Protein AF-A0AA41HEL3-F1 (afdb_monomer)

Radius of gyration: 22.23 Å; Cα contacts (8 Å, |Δi|>4): 148; chains: 1; bounding box: 71×48×58 Å

Sequence (125 aa):
MQCRYALPLLMFAMSSSMAAELPAASRAEIDALLNRLGSSGCQFNRNGSWYSSADAKAHLASKLDYLIDKKKVEGTEQFITLAASTSSMSGKDYLVKCGTAQAVPSSVWLKGELQAIRAKQALAK

Solvent-accessible surface area (backbone atoms only — not comparable to full-atom values): 7227 Å² total; per-residue (Å²): 138,88,84,90,80,88,79,81,80,79,77,78,78,78,79,74,80,74,75,74,69,61,41,70,68,32,50,53,52,42,53,49,50,39,48,52,45,33,70,58,75,22,36,29,32,57,89,88,45,77,38,49,16,53,58,45,27,54,55,40,48,55,42,45,53,54,29,54,79,64,69,70,38,71,40,46,69,48,40,38,58,70,41,47,21,32,40,91,89,74,68,45,66,21,31,36,28,52,83,89,50,77,72,40,50,25,45,59,54,53,52,51,50,49,52,53,53,53,52,53,55,61,74,73,106

Nearest PDB structures (foldseek):
  8adn-assembly1_U  TM=2.652E-01  e=5.321E+00  Vairimorpha necatrix
  7ls5-assembly1_E  TM=2.170E-01  e=4.699E+00  Saccharomyces cerevisiae S288C

pLDDT: mean 90.62, std 15.31, range [47.78, 98.88]

Structure (mmCIF, N/CA/C/O backbone):
data_AF-A0AA41HEL3-F1
#
_entry.id   AF-A0AA41HEL3-F1
#
loop_
_atom_site.group_PDB
_atom_site.id
_atom_site.type_symbol
_atom_site.label_atom_id
_atom_site.label_alt_id
_atom_site.label_comp_id
_atom_site.label_asym_id
_atom_site.label_entity_id
_atom_site.label_seq_id
_atom_site.pdbx_PDB_ins_code
_atom_site.Cartn_x
_atom_site.Cartn_y
_atom_site.Cartn_z
_atom_site.occupancy
_atom_site.B_iso_or_equiv
_atom_site.auth_seq_id
_atom_site.auth_comp_id
_atom_site.auth_asym_id
_atom_site.auth_atom_id
_atom_site.pdbx_PDB_model_num
ATOM 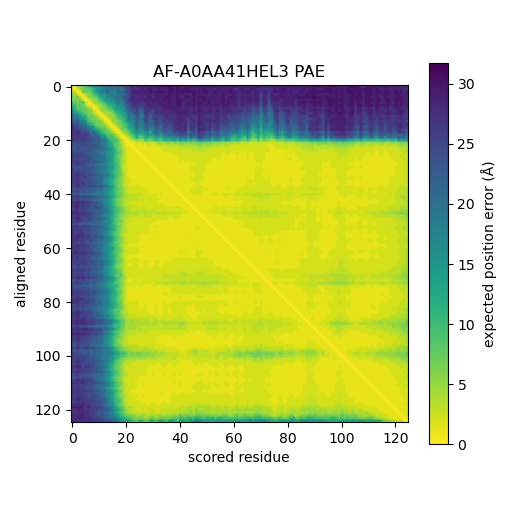1 N N . MET A 1 1 ? 57.858 24.801 -42.148 1.00 47.78 1 MET A N 1
ATOM 2 C CA . MET A 1 1 ? 57.064 25.715 -41.299 1.00 47.78 1 MET A CA 1
ATOM 3 C C . MET A 1 1 ? 55.693 25.088 -41.091 1.00 47.78 1 MET A C 1
ATOM 5 O O . MET A 1 1 ? 54.848 25.160 -41.969 1.00 47.78 1 MET A O 1
ATOM 9 N N . GLN A 1 2 ? 55.523 24.364 -39.986 1.00 54.41 2 GLN A N 1
ATOM 10 C CA . GLN A 1 2 ? 54.218 23.896 -39.511 1.00 54.41 2 GLN A CA 1
ATOM 11 C C . GLN A 1 2 ? 53.589 25.033 -38.708 1.00 54.41 2 GLN A C 1
ATOM 13 O O . GLN A 1 2 ? 54.329 25.719 -38.006 1.00 54.41 2 GLN A O 1
ATOM 18 N N . CYS A 1 3 ? 52.272 25.222 -38.797 1.00 51.62 3 CYS A N 1
ATOM 19 C CA . CYS A 1 3 ? 51.368 25.299 -37.644 1.00 51.62 3 CYS A CA 1
ATOM 20 C C . CYS A 1 3 ? 49.969 25.768 -38.095 1.00 51.62 3 CYS A C 1
ATOM 22 O O . CYS A 1 3 ? 49.852 26.611 -38.985 1.00 51.62 3 CYS A O 1
ATOM 24 N N . ARG A 1 4 ? 48.967 25.333 -37.313 1.00 56.06 4 ARG A N 1
ATOM 25 C CA . ARG A 1 4 ? 47.610 25.888 -37.144 1.00 56.06 4 ARG A CA 1
ATOM 26 C C . ARG A 1 4 ? 46.580 25.319 -38.144 1.00 56.06 4 ARG A C 1
ATOM 28 O O . ARG A 1 4 ? 46.769 25.426 -39.340 1.00 56.06 4 ARG A O 1
ATOM 35 N N . TYR A 1 5 ? 45.467 24.689 -37.774 1.00 54.16 5 TYR A N 1
ATOM 36 C CA . TYR A 1 5 ? 44.693 24.629 -36.535 1.00 54.16 5 TYR A CA 1
ATOM 37 C C . TYR A 1 5 ? 43.914 23.303 -36.510 1.00 54.16 5 TYR A C 1
ATOM 39 O O . TYR A 1 5 ? 43.232 22.993 -37.482 1.00 54.16 5 TYR A O 1
ATOM 47 N N . ALA A 1 6 ? 43.963 22.545 -35.413 1.00 55.84 6 ALA A N 1
ATOM 48 C CA . ALA A 1 6 ? 43.006 21.466 -35.173 1.00 55.84 6 ALA A CA 1
ATOM 49 C C . ALA A 1 6 ? 41.890 22.022 -34.278 1.00 55.84 6 ALA A C 1
ATOM 51 O O . ALA A 1 6 ? 42.113 22.290 -33.100 1.00 55.84 6 ALA A O 1
ATOM 52 N N . LEU A 1 7 ? 40.715 22.265 -34.862 1.00 61.00 7 LEU A N 1
ATOM 53 C CA . LEU A 1 7 ? 39.503 22.640 -34.138 1.00 61.00 7 LEU A CA 1
ATOM 54 C C . LEU A 1 7 ? 38.951 21.367 -33.471 1.00 61.00 7 LEU A C 1
ATOM 56 O O . LEU A 1 7 ? 38.607 20.431 -34.196 1.00 61.00 7 LEU A O 1
ATOM 60 N N . PRO A 1 8 ? 38.881 21.265 -32.132 1.00 54.97 8 PRO A N 1
ATOM 61 C CA . PRO A 1 8 ? 38.301 20.088 -31.510 1.00 54.97 8 PRO A CA 1
ATOM 62 C C . PRO A 1 8 ? 36.787 20.126 -31.734 1.00 54.97 8 PRO A C 1
ATOM 64 O O . PRO A 1 8 ? 36.086 20.997 -31.218 1.00 54.97 8 PRO A O 1
ATOM 67 N N . LEU A 1 9 ? 36.287 19.186 -32.539 1.00 59.06 9 LEU A N 1
ATOM 68 C CA . LEU A 1 9 ? 34.8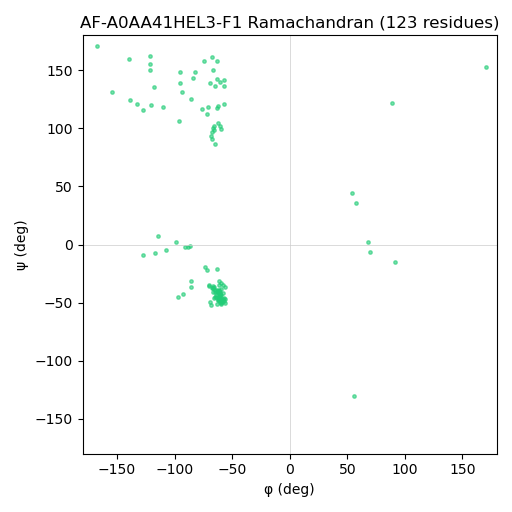64 18.913 -32.686 1.00 59.06 9 LEU A CA 1
ATOM 69 C C . LEU A 1 9 ? 34.357 18.382 -31.341 1.00 59.06 9 LEU A C 1
ATOM 71 O O . LEU A 1 9 ? 34.555 17.215 -31.003 1.00 59.06 9 LEU A O 1
ATOM 75 N N . LEU A 1 10 ? 33.755 19.266 -30.547 1.00 60.25 10 LEU A N 1
ATOM 76 C CA . LEU A 1 10 ? 33.127 18.921 -29.280 1.00 60.25 10 LEU A CA 1
ATOM 77 C C . LEU A 1 10 ? 31.887 18.066 -29.590 1.00 60.25 10 LEU A C 1
ATOM 79 O O . LEU A 1 10 ? 30.813 18.587 -29.889 1.00 60.25 10 LEU A O 1
ATOM 83 N N . MET A 1 11 ? 32.047 16.741 -29.582 1.00 59.75 11 MET A N 1
ATOM 84 C CA . MET A 1 11 ? 30.924 15.808 -29.631 1.00 59.75 11 MET A CA 1
ATOM 85 C C . MET A 1 11 ? 30.131 15.944 -28.332 1.00 59.75 11 MET A C 1
ATOM 87 O O . MET A 1 11 ? 30.508 15.413 -27.289 1.00 59.75 11 MET A O 1
ATOM 91 N N . PHE A 1 12 ? 29.027 16.684 -28.398 1.00 57.94 12 PHE A N 1
ATOM 92 C CA . PHE A 1 12 ? 28.020 16.711 -27.349 1.00 57.94 12 PHE A CA 1
ATOM 93 C C . PHE A 1 12 ? 27.345 15.336 -27.320 1.00 57.94 12 PHE A C 1
ATOM 95 O O . PHE A 1 12 ? 26.474 15.039 -28.139 1.00 57.94 12 PHE A O 1
ATOM 102 N N . ALA A 1 13 ? 27.800 14.461 -26.421 1.00 59.44 13 ALA A N 1
ATOM 103 C CA . ALA A 1 13 ? 27.146 13.190 -26.159 1.00 59.44 13 ALA A CA 1
ATOM 104 C C . ALA A 1 13 ? 25.734 13.483 -25.634 1.00 59.44 13 ALA A C 1
ATOM 106 O O . ALA A 1 13 ? 25.554 13.915 -24.496 1.00 59.44 13 ALA A O 1
ATOM 107 N N . MET A 1 14 ? 24.725 13.285 -26.485 1.00 56.06 14 MET A N 1
ATOM 108 C CA . MET A 1 14 ? 23.331 13.271 -26.062 1.00 56.06 14 MET A CA 1
ATOM 109 C C . MET A 1 14 ? 23.122 12.041 -25.178 1.00 56.06 14 MET A C 1
ATOM 111 O O . MET A 1 14 ? 22.827 10.948 -25.662 1.00 56.06 14 MET A O 1
ATOM 115 N N . SER A 1 15 ? 23.303 12.216 -23.870 1.00 56.03 15 SER A N 1
ATOM 116 C CA . SER A 1 15 ? 22.879 11.246 -22.868 1.00 56.03 15 SER A CA 1
ATOM 117 C C . SER A 1 15 ? 21.370 11.078 -22.993 1.00 56.03 15 SER A C 1
ATOM 119 O O . SER A 1 15 ? 20.588 11.912 -22.539 1.00 56.03 15 SER A O 1
ATOM 121 N N . SER A 1 16 ? 20.959 10.013 -23.670 1.00 53.19 16 SER A N 1
ATOM 122 C CA . SER A 1 16 ? 19.566 9.599 -23.713 1.00 53.19 16 SER A CA 1
ATOM 123 C C . SER A 1 16 ? 19.190 9.177 -22.298 1.00 53.19 16 SER A C 1
ATOM 125 O O . SER A 1 16 ? 19.580 8.099 -21.855 1.00 53.19 16 SER A O 1
ATOM 127 N N . SER A 1 17 ? 18.476 10.033 -21.566 1.00 52.81 17 SER A N 1
ATOM 128 C CA . SER A 1 17 ? 17.836 9.642 -20.312 1.00 52.81 17 SER A CA 1
ATOM 129 C C . SER A 1 17 ? 16.766 8.604 -20.634 1.00 52.81 17 SER A C 1
ATOM 131 O O . SER A 1 17 ? 15.603 8.937 -20.860 1.00 52.81 17 SER A O 1
ATOM 133 N N . MET A 1 18 ? 17.171 7.336 -20.697 1.00 57.34 18 MET A N 1
ATOM 134 C CA . MET A 1 18 ? 16.260 6.207 -20.608 1.00 57.34 18 MET A CA 1
ATOM 135 C C . MET A 1 18 ? 15.592 6.324 -19.242 1.00 57.34 18 MET A C 1
ATOM 137 O O . MET A 1 18 ? 16.207 6.065 -18.211 1.00 57.34 18 MET A O 1
ATOM 141 N N . ALA A 1 19 ? 14.358 6.816 -19.222 1.00 59.06 19 ALA A N 1
ATOM 142 C CA . ALA A 1 19 ? 13.558 6.743 -18.017 1.00 59.06 19 ALA A CA 1
ATOM 143 C C . ALA A 1 19 ? 13.363 5.264 -17.699 1.00 59.06 19 ALA A C 1
ATOM 145 O O . ALA A 1 19 ? 12.820 4.537 -18.529 1.00 59.06 19 ALA A O 1
ATOM 146 N N . ALA A 1 20 ? 13.841 4.827 -16.537 1.00 65.94 20 ALA A N 1
ATOM 147 C CA . ALA A 1 20 ? 13.636 3.462 -16.099 1.00 65.94 20 ALA A CA 1
ATOM 148 C C . ALA A 1 20 ? 12.131 3.235 -15.917 1.00 65.94 20 ALA A C 1
ATOM 150 O O . ALA A 1 20 ? 11.477 3.913 -15.122 1.00 65.94 20 ALA A O 1
ATOM 151 N N . GLU A 1 21 ? 11.573 2.321 -16.703 1.00 83.38 21 GLU A N 1
ATOM 152 C CA . GLU A 1 21 ? 10.219 1.830 -16.487 1.00 83.38 21 GLU A CA 1
ATOM 153 C C . GLU A 1 21 ? 10.173 1.034 -15.177 1.00 83.38 21 GLU A C 1
ATOM 155 O O . GLU A 1 21 ? 11.170 0.431 -14.766 1.00 83.38 21 GLU A O 1
ATOM 160 N N . LEU A 1 22 ? 9.015 1.024 -14.511 1.00 92.44 22 LEU A N 1
ATOM 161 C CA . LEU A 1 22 ? 8.820 0.237 -13.296 1.00 92.44 22 LEU A CA 1
ATOM 162 C C . LEU A 1 22 ? 9.128 -1.245 -13.601 1.00 92.44 22 LEU A C 1
ATOM 164 O O . LEU A 1 22 ? 8.456 -1.824 -14.459 1.00 92.44 22 LEU A O 1
ATOM 168 N N . PRO A 1 23 ? 10.092 -1.886 -12.910 1.00 95.56 23 PRO A N 1
ATOM 169 C CA . PRO A 1 23 ? 10.466 -3.263 -13.207 1.00 95.56 23 PRO A CA 1
ATOM 170 C C . PRO A 1 23 ? 9.268 -4.212 -13.115 1.00 95.56 23 PRO A C 1
ATOM 172 O O . PRO A 1 23 ? 8.455 -4.107 -12.195 1.00 95.56 23 PRO A O 1
ATOM 175 N N . ALA A 1 24 ? 9.186 -5.190 -14.022 1.00 95.56 24 ALA A N 1
ATOM 176 C CA . ALA A 1 24 ? 8.066 -6.136 -14.075 1.00 95.56 24 ALA A CA 1
ATOM 177 C C . ALA A 1 24 ? 7.847 -6.888 -12.746 1.00 95.56 24 ALA A C 1
ATOM 179 O O . ALA A 1 24 ? 6.708 -7.111 -12.338 1.00 95.56 24 ALA A O 1
ATOM 180 N N . ALA A 1 25 ? 8.931 -7.2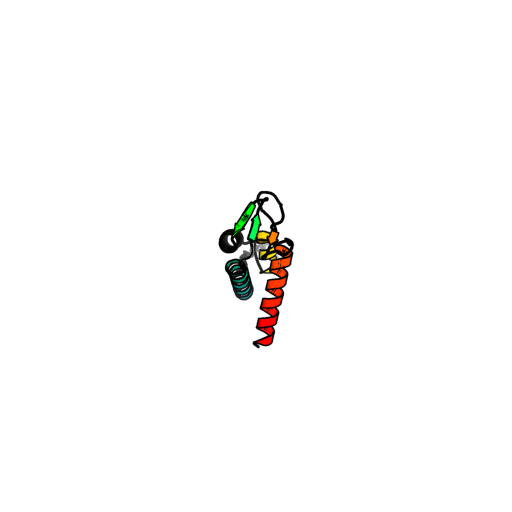23 -12.038 1.00 96.12 25 ALA A N 1
ATOM 181 C CA . ALA A 1 25 ? 8.860 -7.826 -10.708 1.00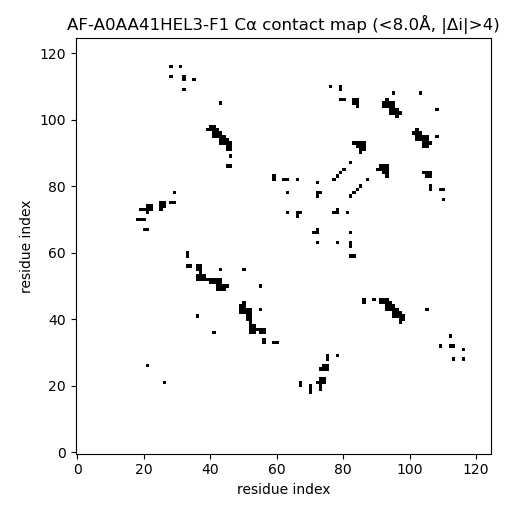 96.12 25 ALA A CA 1
ATOM 182 C C . ALA A 1 25 ? 8.185 -6.889 -9.690 1.00 96.12 25 ALA A C 1
ATOM 184 O O .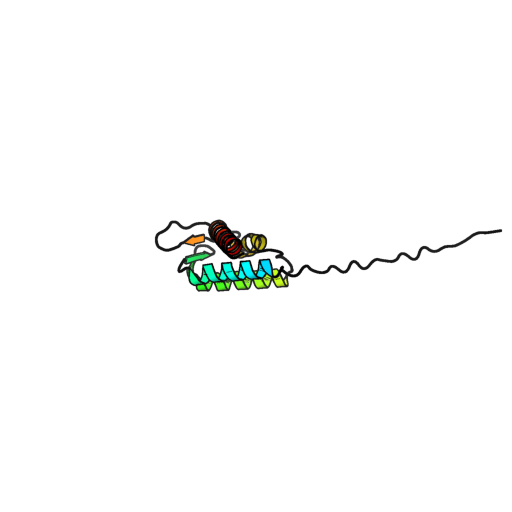 ALA A 1 25 ? 7.252 -7.303 -9.005 1.00 96.12 25 ALA A O 1
ATOM 185 N N . SER A 1 26 ? 8.592 -5.616 -9.651 1.00 97.75 26 SER A N 1
ATOM 186 C CA . SER A 1 26 ? 7.974 -4.594 -8.799 1.00 97.75 26 SER A CA 1
ATOM 187 C C . SER A 1 26 ? 6.498 -4.400 -9.142 1.00 97.75 26 SER A C 1
ATOM 189 O O . SER A 1 26 ? 5.656 -4.326 -8.252 1.00 97.75 26 SER A O 1
ATOM 191 N N . ARG A 1 27 ? 6.152 -4.369 -10.437 1.00 97.94 27 ARG A N 1
ATOM 192 C CA . ARG A 1 27 ? 4.756 -4.269 -10.879 1.00 97.94 27 ARG A CA 1
ATOM 193 C C . ARG A 1 27 ? 3.915 -5.436 -10.359 1.00 97.94 27 ARG A C 1
ATOM 195 O O . ARG A 1 27 ? 2.859 -5.203 -9.779 1.00 97.94 27 ARG A O 1
ATOM 202 N N . ALA A 1 28 ? 4.405 -6.665 -10.500 1.00 98.12 28 ALA A N 1
ATOM 203 C CA . ALA A 1 28 ? 3.711 -7.854 -10.016 1.00 98.12 28 ALA A CA 1
ATOM 204 C C . ALA A 1 28 ? 3.526 -7.852 -8.486 1.00 98.12 28 ALA A C 1
ATOM 206 O O . ALA A 1 28 ? 2.461 -8.225 -7.992 1.00 98.12 28 ALA A O 1
ATOM 207 N N . GLU A 1 29 ? 4.531 -7.407 -7.726 1.00 98.69 29 GLU A N 1
ATOM 208 C CA . GLU A 1 29 ? 4.424 -7.259 -6.269 1.00 98.69 29 GLU A CA 1
ATOM 209 C C . GLU A 1 29 ? 3.387 -6.203 -5.867 1.00 98.69 29 GLU A C 1
ATOM 211 O O . GLU A 1 29 ? 2.578 -6.442 -4.969 1.00 98.69 29 GLU A O 1
ATOM 216 N N . ILE A 1 30 ? 3.371 -5.050 -6.541 1.00 98.81 30 ILE A N 1
ATOM 217 C CA . ILE A 1 30 ? 2.398 -3.984 -6.279 1.00 98.81 30 ILE A CA 1
ATOM 218 C C . ILE A 1 30 ? 0.978 -4.454 -6.608 1.00 98.81 30 ILE A C 1
ATOM 220 O O . ILE A 1 30 ? 0.071 -4.267 -5.795 1.00 98.81 30 ILE A O 1
ATOM 224 N N . ASP A 1 31 ? 0.779 -5.116 -7.748 1.00 98.75 31 ASP A N 1
ATOM 225 C CA . ASP A 1 31 ? -0.523 -5.670 -8.129 1.00 98.75 31 ASP A CA 1
ATOM 226 C C . ASP A 1 31 ? -0.994 -6.719 -7.107 1.00 98.75 31 ASP A C 1
ATOM 228 O O . ASP A 1 31 ? -2.164 -6.734 -6.709 1.00 98.75 31 ASP A O 1
ATOM 232 N N . ALA A 1 32 ? -0.082 -7.558 -6.604 1.00 98.75 32 ALA A N 1
ATOM 233 C CA . ALA A 1 32 ? -0.376 -8.495 -5.527 1.00 98.75 32 ALA A CA 1
ATOM 234 C C . ALA A 1 32 ? -0.790 -7.770 -4.235 1.00 98.75 32 ALA A C 1
ATOM 236 O O . ALA A 1 32 ? -1.827 -8.111 -3.669 1.00 98.75 32 ALA A O 1
ATOM 237 N N . LEU A 1 33 ? -0.058 -6.740 -3.797 1.00 98.88 33 LEU A N 1
ATOM 238 C CA . LEU A 1 33 ? -0.408 -5.935 -2.618 1.00 98.88 33 LEU A CA 1
ATOM 239 C C . LEU A 1 33 ? -1.783 -5.271 -2.748 1.00 98.88 33 LEU A C 1
ATOM 241 O O . LEU A 1 33 ? -2.599 -5.345 -1.828 1.00 98.88 33 LEU A O 1
ATOM 245 N N . LEU A 1 34 ? -2.059 -4.651 -3.896 1.00 98.88 34 LEU A N 1
ATOM 246 C CA . LEU A 1 34 ? -3.344 -4.018 -4.185 1.00 98.88 34 LEU A CA 1
ATOM 247 C C . LEU A 1 34 ? -4.484 -5.039 -4.138 1.00 98.88 34 LEU A C 1
ATOM 249 O O . LEU A 1 34 ? -5.545 -4.754 -3.581 1.00 98.88 34 LEU A O 1
ATOM 253 N N . ASN A 1 35 ? -4.266 -6.242 -4.672 1.00 98.75 35 ASN A N 1
ATOM 254 C CA . ASN A 1 35 ? -5.233 -7.331 -4.588 1.00 98.75 35 ASN A CA 1
ATOM 255 C C . ASN A 1 35 ? -5.448 -7.805 -3.148 1.00 98.75 35 ASN A C 1
ATOM 257 O O . ASN A 1 35 ? -6.600 -7.927 -2.739 1.00 98.75 35 ASN A O 1
ATOM 261 N N . ARG A 1 36 ? -4.377 -7.999 -2.364 1.00 98.56 36 ARG A N 1
ATOM 262 C CA . ARG A 1 36 ? -4.477 -8.371 -0.942 1.00 98.56 36 ARG A CA 1
ATOM 263 C C . ARG A 1 36 ? -5.269 -7.343 -0.152 1.00 98.56 36 ARG A C 1
ATOM 265 O O . ARG A 1 36 ? -6.181 -7.725 0.573 1.00 98.56 36 ARG A O 1
ATOM 272 N N . LEU A 1 37 ? -4.979 -6.054 -0.335 1.00 98.75 37 LEU A N 1
ATOM 273 C CA . LEU A 1 37 ? -5.740 -4.977 0.293 1.00 98.75 37 LEU A CA 1
ATOM 274 C C . LEU A 1 37 ? -7.207 -5.027 -0.136 1.00 98.75 37 LEU A C 1
ATOM 276 O O . LEU A 1 37 ? -8.081 -5.062 0.725 1.00 98.75 37 LEU A O 1
ATOM 280 N N . GLY A 1 38 ? -7.473 -5.087 -1.442 1.00 98.69 38 GLY A N 1
ATOM 281 C CA . GLY A 1 38 ? -8.824 -5.071 -2.003 1.00 98.69 38 GLY A CA 1
ATOM 282 C C . GLY A 1 38 ? -9.707 -6.237 -1.562 1.00 98.69 38 GLY A C 1
ATOM 283 O O . GLY A 1 38 ? -10.912 -6.057 -1.428 1.00 98.69 38 GLY A O 1
ATOM 284 N N . SER A 1 39 ? -9.122 -7.408 -1.296 1.00 98.44 39 SER A N 1
ATOM 285 C CA . SER A 1 39 ? -9.848 -8.598 -0.836 1.00 98.44 39 SER A CA 1
ATOM 286 C C . SER A 1 39 ? -9.781 -8.821 0.677 1.00 98.44 39 SER A C 1
ATOM 288 O O . SER A 1 39 ? -10.257 -9.844 1.159 1.00 98.44 39 SER A O 1
ATOM 290 N N . SER A 1 40 ? -9.141 -7.927 1.433 1.00 98.25 40 SER A N 1
ATOM 291 C CA . SER A 1 40 ? -8.843 -8.162 2.854 1.00 98.25 40 SER A CA 1
ATOM 292 C C . SER A 1 40 ? -10.065 -8.094 3.774 1.00 98.25 40 SER A C 1
ATOM 294 O O . SER A 1 40 ? -10.009 -8.589 4.897 1.00 98.25 40 SER A O 1
ATOM 296 N N . GLY A 1 41 ? -11.140 -7.419 3.353 1.00 97.81 41 GLY A N 1
ATOM 297 C CA . GLY A 1 41 ? -12.248 -7.057 4.241 1.00 97.81 41 GLY A CA 1
ATOM 298 C C . GLY A 1 41 ? -11.873 -6.011 5.303 1.00 97.81 41 GLY A C 1
ATOM 299 O O . GLY A 1 41 ? -12.711 -5.641 6.122 1.00 97.81 41 GLY A O 1
ATOM 300 N N . CYS A 1 42 ? -10.637 -5.500 5.297 1.00 98.50 42 CYS A N 1
ATOM 301 C CA . CYS A 1 42 ? -10.209 -4.436 6.196 1.00 98.50 42 CYS A CA 1
ATOM 302 C C . CYS A 1 42 ? -10.799 -3.088 5.763 1.00 98.50 42 CYS A C 1
ATOM 304 O O . CYS A 1 42 ? -11.152 -2.879 4.597 1.00 98.50 42 CYS A O 1
ATOM 306 N N . GLN A 1 43 ? -10.870 -2.161 6.713 1.00 98.75 43 GLN A N 1
ATOM 307 C CA . GLN A 1 43 ? -11.174 -0.757 6.478 1.00 98.75 43 GLN A CA 1
ATOM 308 C C . GLN A 1 43 ? -9.882 0.047 6.355 1.00 98.75 43 GLN A C 1
ATOM 310 O O . GLN A 1 43 ? -8.881 -0.248 7.015 1.00 98.75 43 GLN A O 1
ATOM 315 N N . PHE A 1 44 ? -9.928 1.098 5.545 1.00 98.81 44 PHE A N 1
ATOM 316 C CA . PHE A 1 44 ? -8.794 1.973 5.282 1.00 98.81 44 PHE A CA 1
ATOM 317 C C . PHE A 1 44 ? -9.124 3.405 5.686 1.00 98.81 44 PHE A C 1
ATOM 319 O O . PHE A 1 44 ? -10.067 3.997 5.162 1.00 98.81 44 PHE A O 1
ATOM 326 N N . ASN A 1 45 ? -8.367 3.979 6.616 1.00 98.69 45 ASN A N 1
ATOM 327 C CA . ASN A 1 45 ? -8.527 5.375 6.983 1.00 98.69 45 ASN A CA 1
ATOM 328 C C . ASN A 1 45 ? -7.713 6.263 6.049 1.00 98.69 45 ASN A C 1
ATOM 330 O O . ASN A 1 45 ? -6.494 6.123 5.945 1.00 98.69 45 ASN A O 1
ATOM 334 N N . ARG A 1 46 ? -8.385 7.232 5.436 1.00 98.00 46 ARG A N 1
ATOM 335 C CA . ARG A 1 46 ? -7.763 8.316 4.683 1.00 98.00 46 ARG A CA 1
ATOM 336 C C . ARG A 1 46 ? -8.308 9.634 5.211 1.00 98.00 46 ARG A C 1
ATOM 338 O O . ARG A 1 46 ? -9.492 9.926 5.053 1.00 98.00 46 ARG A O 1
ATOM 345 N N . ASN A 1 47 ? -7.428 10.449 5.792 1.00 96.88 47 ASN A N 1
ATOM 346 C CA . ASN A 1 47 ? -7.759 11.779 6.317 1.00 96.88 47 ASN A CA 1
ATOM 347 C C . ASN A 1 47 ? -8.875 11.777 7.378 1.00 96.88 47 ASN A C 1
ATOM 349 O O . ASN A 1 47 ? -9.670 12.708 7.439 1.00 96.88 47 ASN A O 1
ATOM 353 N N . GLY A 1 48 ? -8.935 10.743 8.219 1.00 96.50 48 GLY A N 1
ATOM 354 C CA . GLY A 1 48 ? -9.921 10.621 9.295 1.00 96.50 48 GLY A CA 1
ATOM 355 C C . GLY A 1 48 ? -11.199 9.882 8.896 1.00 96.50 48 GLY A C 1
ATOM 356 O O . GLY A 1 48 ? -11.911 9.418 9.778 1.00 96.50 48 GLY A O 1
ATOM 357 N N . SER A 1 49 ? -11.461 9.684 7.602 1.00 98.25 49 SER A N 1
ATOM 358 C CA . SER A 1 49 ? -12.610 8.903 7.122 1.00 98.25 49 SER A CA 1
ATOM 359 C C . SER A 1 49 ? -12.217 7.456 6.829 1.00 98.25 49 SER A C 1
ATOM 361 O O . SER A 1 49 ? -11.151 7.216 6.260 1.00 98.25 49 SER A O 1
ATOM 363 N N . TRP A 1 50 ? -13.078 6.506 7.197 1.00 98.44 50 TRP A N 1
ATOM 364 C CA . TRP A 1 50 ? -12.894 5.077 6.931 1.00 98.44 50 TRP A CA 1
ATOM 365 C C . TRP A 1 50 ? -13.592 4.664 5.635 1.00 98.44 50 TRP A C 1
ATOM 367 O O . TRP A 1 50 ? -14.766 4.963 5.440 1.00 98.44 50 TRP A O 1
ATOM 377 N N . TYR A 1 51 ? -12.865 3.952 4.781 1.00 98.69 51 TYR A N 1
ATOM 378 C CA . TYR A 1 51 ? -13.308 3.464 3.478 1.00 98.69 51 TYR A CA 1
ATOM 379 C C . TYR A 1 51 ? -13.210 1.941 3.411 1.00 98.69 51 TYR A C 1
ATOM 381 O O . TYR A 1 51 ? -12.498 1.320 4.211 1.00 98.69 51 TYR A O 1
ATOM 389 N N . SER A 1 52 ? -13.909 1.338 2.448 1.00 98.75 52 SER A N 1
ATOM 390 C CA . SER A 1 52 ? -13.797 -0.097 2.195 1.00 98.75 52 SER A CA 1
ATOM 391 C C . SER A 1 52 ? -12.409 -0.463 1.652 1.00 98.75 52 SER A C 1
ATOM 393 O O . SER A 1 52 ? -11.674 0.378 1.127 1.00 98.75 52 SER A O 1
ATOM 395 N N . SER A 1 53 ? -12.049 -1.741 1.742 1.00 98.38 53 SER A N 1
ATOM 396 C CA . SER A 1 53 ? -10.816 -2.273 1.147 1.00 98.38 53 SER A CA 1
ATOM 397 C C . SER A 1 53 ? -10.800 -2.116 -0.376 1.00 98.38 53 SER A C 1
ATOM 399 O O . SER A 1 53 ? -9.750 -1.835 -0.955 1.00 98.38 53 SER A O 1
ATOM 401 N N . ALA A 1 54 ? -11.961 -2.246 -1.026 1.00 98.69 54 ALA A N 1
ATOM 402 C CA . ALA A 1 54 ? -12.108 -2.045 -2.464 1.00 98.69 54 ALA A CA 1
ATOM 403 C C . ALA A 1 54 ? -11.843 -0.583 -2.865 1.00 98.69 54 ALA A C 1
ATOM 405 O O . ALA A 1 54 ? -11.056 -0.334 -3.780 1.00 98.69 54 ALA A O 1
ATOM 406 N N . ASP A 1 55 ? -12.409 0.379 -2.128 1.00 98.75 55 ASP A N 1
ATOM 407 C CA . ASP A 1 55 ? -12.154 1.810 -2.352 1.00 98.75 55 ASP A CA 1
ATOM 408 C C . ASP A 1 55 ? -10.684 2.158 -2.108 1.00 98.75 55 ASP A C 1
ATOM 410 O O . ASP A 1 55 ? -10.081 2.933 -2.851 1.00 98.75 55 ASP A O 1
ATOM 414 N N . ALA A 1 56 ? -10.080 1.557 -1.080 1.00 98.69 56 ALA A N 1
ATOM 415 C CA . ALA A 1 56 ? -8.668 1.731 -0.776 1.00 98.69 56 ALA A CA 1
ATOM 416 C C . ALA A 1 56 ? -7.780 1.233 -1.922 1.00 98.69 56 ALA A C 1
ATOM 418 O O . ALA A 1 56 ? -6.877 1.950 -2.350 1.00 98.69 56 ALA A O 1
ATOM 419 N N . LYS A 1 57 ? -8.067 0.041 -2.465 1.00 98.81 57 LYS A N 1
ATOM 420 C CA . LYS A 1 57 ? -7.379 -0.491 -3.648 1.00 98.81 57 LYS A CA 1
ATOM 421 C C . LYS A 1 57 ? -7.487 0.478 -4.826 1.00 98.81 57 LYS A C 1
ATOM 423 O O . LYS A 1 57 ? -6.462 0.802 -5.418 1.00 98.81 57 LYS A O 1
ATOM 428 N N . ALA A 1 58 ? -8.692 0.950 -5.149 1.00 98.81 58 ALA A N 1
ATOM 429 C CA . ALA A 1 58 ? -8.905 1.873 -6.265 1.00 98.81 58 ALA A CA 1
ATOM 430 C C . ALA A 1 58 ? -8.137 3.193 -6.076 1.00 98.81 58 ALA A C 1
ATOM 432 O O . ALA A 1 58 ? -7.463 3.665 -6.992 1.00 98.81 58 ALA A O 1
ATOM 433 N N . HIS A 1 59 ? -8.168 3.753 -4.862 1.00 98.50 59 HIS A N 1
ATOM 434 C CA . HIS A 1 59 ? -7.421 4.963 -4.511 1.00 98.50 59 HIS A CA 1
ATOM 435 C C . HIS A 1 59 ? -5.909 4.780 -4.680 1.00 98.50 59 HIS A C 1
ATOM 437 O O . HIS A 1 59 ? -5.244 5.617 -5.291 1.00 98.50 59 HIS A O 1
ATOM 443 N N . LEU A 1 60 ? -5.349 3.686 -4.161 1.00 98.75 60 LEU A N 1
ATOM 444 C CA . LEU A 1 60 ? -3.914 3.423 -4.264 1.00 98.75 60 LEU A CA 1
ATOM 445 C C . LEU A 1 60 ? -3.473 3.087 -5.693 1.00 98.75 60 LEU A C 1
ATOM 447 O O . LEU A 1 60 ? -2.384 3.505 -6.083 1.00 98.75 60 LEU A O 1
ATOM 451 N N . ALA A 1 61 ? -4.312 2.403 -6.475 1.00 98.75 61 ALA A N 1
ATOM 452 C CA . ALA A 1 61 ? -4.064 2.151 -7.893 1.00 98.75 61 ALA A CA 1
ATOM 453 C C . ALA A 1 61 ? -3.974 3.468 -8.682 1.00 98.75 61 ALA A C 1
ATOM 455 O O . ALA A 1 61 ? -2.982 3.704 -9.361 1.00 98.75 61 ALA A O 1
ATOM 456 N N . SER A 1 62 ? -4.917 4.394 -8.477 1.00 98.62 62 SER A N 1
ATOM 457 C CA . SER A 1 62 ? -4.860 5.717 -9.117 1.00 98.62 62 SER A CA 1
ATOM 458 C C . SER A 1 62 ? -3.591 6.501 -8.748 1.00 98.62 62 SER A C 1
ATOM 460 O O . SER A 1 62 ? -2.995 7.167 -9.596 1.00 98.62 62 SER A O 1
ATOM 462 N N . LYS A 1 63 ? -3.131 6.409 -7.491 1.00 98.06 63 LYS A N 1
ATOM 463 C CA . LYS A 1 63 ? -1.861 7.033 -7.082 1.00 98.06 63 LYS A CA 1
ATOM 464 C C . LYS A 1 63 ? -0.648 6.372 -7.737 1.00 98.06 63 LYS A C 1
ATOM 466 O O . LYS A 1 63 ? 0.299 7.085 -8.060 1.00 98.06 63 LYS A O 1
ATOM 471 N N . LEU A 1 64 ? -0.653 5.049 -7.906 1.00 98.50 64 LEU A N 1
ATOM 472 C CA . LEU A 1 64 ? 0.400 4.337 -8.631 1.00 98.50 64 LEU A CA 1
ATOM 473 C C . LEU A 1 64 ? 0.481 4.824 -10.079 1.00 98.50 64 LEU A C 1
ATOM 475 O O . LEU A 1 64 ? 1.570 5.196 -10.506 1.00 98.50 64 LEU A O 1
ATOM 479 N N . ASP A 1 65 ? -0.650 4.881 -10.784 1.00 98.12 65 ASP A N 1
ATOM 480 C CA . ASP A 1 65 ? -0.711 5.334 -12.180 1.00 98.12 65 ASP A CA 1
ATOM 481 C C . ASP A 1 65 ? -0.121 6.742 -12.319 1.00 98.12 65 ASP A C 1
ATOM 483 O O . ASP A 1 65 ? 0.783 6.974 -13.119 1.00 98.12 65 ASP A O 1
ATOM 487 N N . TYR A 1 66 ? -0.515 7.662 -11.432 1.00 97.38 66 TYR A N 1
ATOM 488 C CA . TYR A 1 66 ? 0.064 9.005 -11.391 1.00 97.38 66 TYR A CA 1
ATOM 489 C C . TYR A 1 66 ? 1.588 9.000 -11.177 1.00 97.38 66 TYR A C 1
ATOM 491 O O . TYR A 1 66 ? 2.307 9.786 -11.795 1.00 97.38 66 TYR A O 1
ATOM 499 N N . LEU A 1 67 ? 2.113 8.153 -10.286 1.00 96.81 67 LEU A N 1
ATOM 500 C CA . LEU A 1 67 ? 3.557 8.081 -10.041 1.00 96.81 67 LEU A CA 1
ATOM 501 C C . LEU A 1 67 ? 4.316 7.474 -11.225 1.00 96.81 67 LEU A C 1
ATOM 503 O O . LEU A 1 67 ? 5.425 7.931 -11.505 1.00 96.81 67 LEU A O 1
ATOM 507 N N . ILE A 1 68 ? 3.732 6.493 -11.916 1.00 96.25 68 ILE A N 1
ATOM 508 C CA . ILE A 1 68 ? 4.291 5.908 -13.140 1.00 96.25 68 ILE A CA 1
ATOM 509 C C . ILE A 1 68 ? 4.356 6.975 -14.235 1.00 96.25 68 ILE A C 1
ATOM 511 O O . ILE A 1 68 ? 5.437 7.232 -14.765 1.00 96.25 68 ILE A O 1
ATOM 515 N N . ASP A 1 69 ? 3.254 7.683 -14.490 1.00 95.62 69 ASP A N 1
ATOM 516 C CA . ASP A 1 69 ? 3.184 8.753 -15.495 1.00 95.62 69 ASP A CA 1
ATOM 517 C C . ASP A 1 69 ? 4.203 9.867 -15.229 1.00 95.62 69 ASP A C 1
ATOM 519 O O . ASP A 1 69 ? 4.765 10.472 -16.146 1.00 95.62 69 ASP A O 1
ATOM 523 N N . LYS A 1 70 ? 4.466 10.153 -13.948 1.00 95.38 70 LYS A N 1
ATOM 524 C CA . LYS A 1 70 ? 5.460 11.145 -13.525 1.00 95.38 70 LYS A CA 1
ATOM 525 C C . LYS A 1 70 ? 6.878 10.598 -13.409 1.00 95.38 70 LYS A C 1
ATOM 527 O O . LYS A 1 70 ? 7.761 11.393 -13.088 1.00 95.38 70 LYS A O 1
ATOM 532 N N . LYS A 1 71 ? 7.112 9.306 -13.664 1.00 94.56 71 LYS A N 1
ATOM 533 C CA . LYS A 1 71 ? 8.419 8.642 -13.509 1.00 94.56 71 LYS A CA 1
ATOM 534 C C . LYS A 1 71 ? 8.993 8.837 -12.098 1.00 94.56 71 LYS A C 1
ATOM 536 O O . LYS A 1 71 ? 10.148 9.205 -11.923 1.00 94.56 71 LYS A O 1
ATOM 541 N N . LYS A 1 72 ? 8.137 8.669 -11.084 1.00 95.00 72 LYS A N 1
ATOM 542 C CA . LYS A 1 72 ? 8.434 8.903 -9.65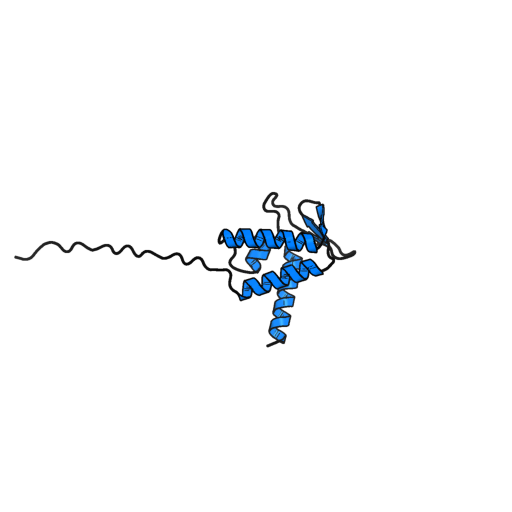6 1.00 95.00 72 LYS A CA 1
ATOM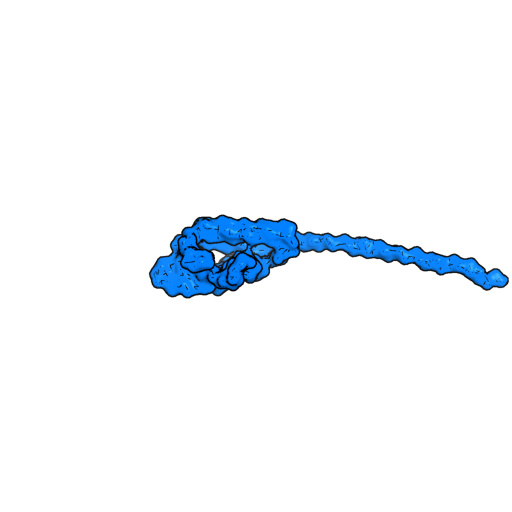 543 C C . LYS A 1 72 ? 8.405 7.636 -8.804 1.00 95.00 72 LYS A C 1
ATOM 545 O O . LYS A 1 72 ? 8.434 7.737 -7.581 1.00 95.00 72 LYS A O 1
ATOM 550 N N . VAL A 1 73 ? 8.279 6.463 -9.416 1.00 95.88 73 VAL A N 1
ATOM 551 C CA . VAL A 1 73 ? 8.254 5.184 -8.706 1.00 95.88 73 VAL A CA 1
ATOM 552 C C . VAL A 1 73 ? 9.079 4.158 -9.462 1.00 95.88 73 VAL A C 1
ATOM 554 O O . VAL A 1 73 ? 8.834 3.892 -10.633 1.00 95.88 73 VAL A O 1
ATOM 557 N N . GLU A 1 74 ? 10.050 3.577 -8.770 1.00 95.38 74 GLU A N 1
ATOM 558 C CA . GLU A 1 74 ? 11.000 2.625 -9.360 1.00 95.38 74 GLU A CA 1
ATOM 559 C C . GLU A 1 74 ? 10.889 1.229 -8.729 1.00 95.38 74 GLU A C 1
ATOM 561 O O . GLU A 1 74 ? 11.496 0.268 -9.199 1.00 95.38 74 GLU A O 1
ATOM 566 N N . GLY A 1 75 ? 10.091 1.080 -7.668 1.00 97.44 75 GLY A N 1
ATOM 567 C CA . GLY A 1 75 ? 9.962 -0.187 -6.959 1.00 97.44 75 GLY A CA 1
ATOM 568 C C . GLY A 1 75 ? 8.799 -0.247 -5.978 1.00 97.44 75 GLY A C 1
ATOM 569 O O . GLY A 1 75 ? 8.154 0.759 -5.670 1.00 97.44 75 GLY A O 1
ATOM 570 N N . THR A 1 76 ? 8.552 -1.448 -5.463 1.00 98.62 76 THR A N 1
ATOM 571 C CA . THR A 1 76 ? 7.444 -1.757 -4.551 1.00 98.62 76 THR A CA 1
ATOM 572 C C . THR A 1 76 ? 7.525 -0.967 -3.244 1.00 98.62 76 THR A C 1
ATOM 574 O O . THR A 1 76 ? 6.532 -0.409 -2.781 1.00 98.62 76 THR A O 1
ATOM 577 N N . GLU A 1 77 ? 8.714 -0.844 -2.657 1.00 98.56 77 GLU A N 1
ATOM 578 C CA . GLU A 1 77 ? 8.946 -0.084 -1.428 1.00 98.56 77 GLU A CA 1
ATOM 579 C C . GLU A 1 77 ? 8.720 1.419 -1.635 1.00 98.56 77 GLU A C 1
ATOM 581 O O . GLU A 1 77 ? 8.159 2.093 -0.761 1.00 98.56 77 GLU A O 1
ATOM 586 N N . GLN A 1 78 ? 9.105 1.945 -2.805 1.00 98.00 78 GLN A N 1
ATOM 587 C CA . GLN A 1 78 ? 8.811 3.329 -3.176 1.00 98.00 78 GLN A CA 1
ATOM 588 C C . GLN A 1 78 ? 7.306 3.531 -3.369 1.00 98.00 78 GLN A C 1
ATOM 590 O O . GLN A 1 78 ? 6.775 4.524 -2.879 1.00 98.00 78 GLN A O 1
ATOM 595 N N . PHE A 1 79 ? 6.592 2.584 -3.990 1.00 98.62 79 PHE A N 1
ATOM 596 C CA . PHE A 1 79 ? 5.128 2.627 -4.062 1.00 98.62 79 PHE A CA 1
ATOM 597 C C . PHE A 1 79 ? 4.501 2.688 -2.661 1.00 98.62 79 PHE A C 1
ATOM 599 O O . PHE A 1 79 ? 3.680 3.571 -2.397 1.00 98.62 79 PHE A O 1
ATOM 606 N N . ILE A 1 80 ? 4.924 1.819 -1.734 1.00 98.75 80 ILE A N 1
ATOM 607 C CA . ILE A 1 80 ? 4.408 1.838 -0.359 1.00 98.75 80 ILE A CA 1
ATOM 608 C C . ILE A 1 80 ? 4.643 3.211 0.274 1.00 98.75 80 ILE A C 1
ATOM 610 O O . ILE A 1 80 ? 3.729 3.784 0.863 1.00 98.75 80 ILE A O 1
ATOM 614 N N . THR A 1 81 ? 5.842 3.763 0.115 1.00 98.12 81 THR A N 1
ATOM 615 C CA . THR A 1 81 ? 6.232 5.043 0.720 1.00 98.12 81 THR A CA 1
ATOM 616 C C . THR A 1 81 ? 5.473 6.228 0.114 1.00 98.12 81 THR A C 1
ATOM 618 O O . THR A 1 81 ? 4.867 7.009 0.842 1.00 98.12 81 THR A O 1
ATOM 621 N N . LEU A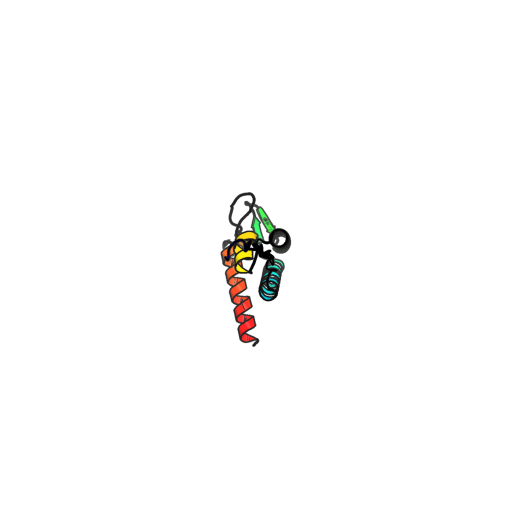 1 82 ? 5.467 6.355 -1.214 1.00 97.56 82 LEU A N 1
ATOM 622 C CA . LEU A 1 82 ? 4.984 7.542 -1.925 1.00 97.56 82 LEU A CA 1
ATOM 623 C C . LEU A 1 82 ? 3.472 7.517 -2.183 1.00 97.56 82 LEU A C 1
ATOM 625 O O . LEU A 1 82 ? 2.807 8.556 -2.134 1.00 97.56 82 LEU A O 1
ATOM 629 N N . ALA A 1 83 ? 2.907 6.342 -2.464 1.00 98.00 83 ALA A N 1
ATOM 630 C CA . ALA A 1 83 ? 1.487 6.203 -2.765 1.00 98.00 83 ALA A CA 1
ATOM 631 C C . ALA A 1 83 ? 0.681 5.783 -1.538 1.00 98.00 83 ALA A C 1
ATOM 633 O O . ALA A 1 83 ? -0.385 6.352 -1.290 1.00 98.00 83 ALA A O 1
ATOM 634 N N . ALA A 1 84 ? 1.177 4.806 -0.781 1.00 98.38 84 ALA A N 1
ATOM 635 C CA . ALA A 1 84 ? 0.328 4.027 0.111 1.00 98.38 84 ALA A CA 1
ATOM 636 C C . ALA A 1 84 ? 0.490 4.302 1.607 1.00 98.38 84 ALA A C 1
ATOM 638 O O . ALA A 1 84 ? -0.284 3.754 2.388 1.00 98.38 84 ALA A O 1
ATOM 639 N N . SER A 1 85 ? 1.442 5.144 2.014 1.00 98.69 85 SER A N 1
ATOM 640 C CA . SER A 1 85 ? 1.689 5.455 3.430 1.00 98.69 85 SER A CA 1
ATOM 641 C C . SER A 1 85 ? 0.926 6.689 3.900 1.00 98.69 85 SER A C 1
ATOM 643 O O . SER A 1 85 ? 0.344 6.668 4.979 1.00 98.69 85 SER A O 1
ATOM 645 N N . THR A 1 86 ? 0.898 7.751 3.090 1.00 98.12 86 THR A N 1
ATOM 646 C CA . THR A 1 86 ? 0.330 9.041 3.495 1.00 98.12 86 THR A CA 1
ATOM 647 C C . THR A 1 86 ? -0.475 9.716 2.387 1.00 98.12 86 THR A C 1
ATOM 649 O O . THR A 1 86 ? -0.348 9.447 1.184 1.00 98.12 86 THR A O 1
ATOM 652 N N . SER A 1 87 ? -1.335 10.640 2.803 1.00 96.81 87 SER A N 1
ATOM 653 C CA . SER A 1 87 ? -2.045 11.546 1.910 1.00 96.81 87 SER A CA 1
ATOM 654 C C . SER A 1 87 ? -1.105 12.579 1.306 1.00 96.81 87 SER A C 1
ATOM 656 O O . SER A 1 87 ? -0.596 13.439 2.016 1.00 96.81 87 SER A O 1
ATOM 658 N N . SER A 1 88 ? -0.969 12.592 -0.020 1.00 91.38 88 SER A N 1
ATOM 659 C CA . SER A 1 88 ? -0.183 13.621 -0.717 1.00 91.38 88 SER A CA 1
ATOM 660 C C . SER A 1 88 ? -0.754 15.034 -0.530 1.00 91.38 88 SER A C 1
ATOM 662 O O . SER A 1 88 ? -0.030 16.005 -0.695 1.00 91.38 88 SER A O 1
ATOM 664 N N . MET A 1 89 ? -2.040 15.153 -0.172 1.00 89.81 89 MET A N 1
ATOM 665 C CA . MET A 1 89 ? -2.703 16.442 0.055 1.00 89.81 89 MET A CA 1
ATOM 666 C C . MET A 1 89 ? -2.516 16.986 1.476 1.00 89.81 89 MET A C 1
ATOM 668 O O . MET A 1 89 ? -2.541 18.193 1.666 1.00 89.81 89 MET A O 1
ATOM 672 N N . SER A 1 90 ? -2.399 16.116 2.484 1.00 96.38 90 SER A N 1
ATOM 673 C CA . SER A 1 90 ? -2.451 16.519 3.903 1.00 96.38 90 SER A CA 1
ATOM 674 C C . SER A 1 90 ? -1.264 16.036 4.736 1.00 96.38 90 SER A C 1
ATOM 676 O O . SER A 1 90 ? -1.168 16.393 5.905 1.00 96.38 90 SER A O 1
ATOM 678 N N . GLY A 1 91 ? -0.412 15.169 4.188 1.00 96.81 91 GLY A N 1
ATOM 679 C CA . GLY A 1 91 ? 0.694 14.520 4.894 1.00 96.81 91 GLY A CA 1
ATOM 680 C C . GLY A 1 91 ? 0.280 13.479 5.938 1.00 96.81 91 GLY A C 1
ATOM 681 O O . GLY A 1 91 ? 1.147 12.796 6.466 1.00 96.81 91 GLY A O 1
ATOM 682 N N . LYS A 1 92 ? -1.018 13.322 6.236 1.00 98.06 92 LYS A N 1
ATOM 683 C CA . LYS A 1 92 ? -1.493 12.388 7.267 1.00 98.06 92 LYS A CA 1
ATOM 684 C C . LYS A 1 92 ? -1.291 10.935 6.850 1.00 98.06 92 LYS A C 1
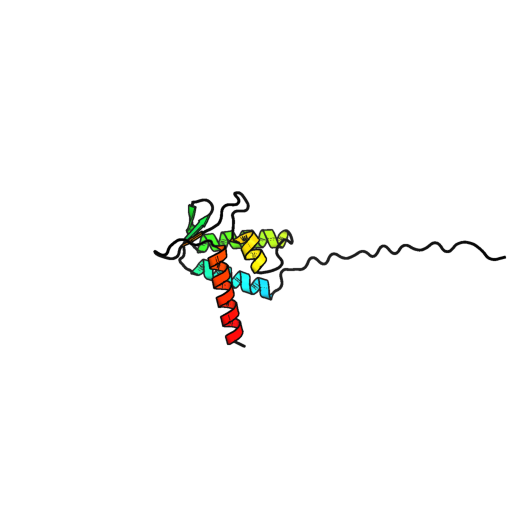ATOM 686 O O . LYS A 1 92 ? -1.598 10.574 5.708 1.00 98.06 92 LYS A O 1
ATOM 691 N N . ASP A 1 93 ? -0.870 10.123 7.812 1.00 98.50 93 ASP A N 1
ATOM 692 C CA . ASP A 1 93 ? -0.759 8.677 7.664 1.00 98.50 93 ASP A CA 1
ATOM 693 C C . ASP A 1 93 ? -2.112 8.048 7.345 1.00 98.50 93 ASP A C 1
ATOM 695 O O . ASP A 1 93 ? -3.158 8.416 7.892 1.00 98.50 93 ASP A O 1
ATOM 699 N N . TYR A 1 94 ? -2.080 7.075 6.447 1.00 98.81 94 TYR A N 1
ATOM 700 C CA . TYR A 1 94 ? -3.192 6.169 6.243 1.00 98.81 94 TYR A CA 1
ATOM 701 C C . TYR A 1 94 ? -3.147 5.053 7.280 1.00 98.81 94 TYR A C 1
ATOM 703 O O . TYR A 1 94 ? -2.074 4.614 7.699 1.00 98.81 94 TYR A O 1
ATOM 711 N N . LEU A 1 95 ? -4.322 4.564 7.671 1.00 98.88 95 LEU A N 1
ATOM 712 C CA . LEU A 1 95 ? -4.447 3.463 8.624 1.00 98.88 95 LEU A CA 1
ATOM 713 C C . LEU A 1 95 ? -5.206 2.299 7.999 1.00 98.88 95 LEU A C 1
ATOM 715 O O . LEU A 1 95 ? -6.094 2.497 7.175 1.00 98.88 95 LEU A O 1
ATOM 719 N N . VAL A 1 96 ? -4.900 1.088 8.439 1.00 98.81 96 VAL A N 1
ATOM 720 C CA . VAL A 1 96 ? -5.635 -0.132 8.114 1.00 98.81 96 VAL A CA 1
ATOM 721 C C . VAL A 1 96 ? -6.193 -0.708 9.407 1.00 98.81 96 VAL A C 1
ATOM 723 O O . VAL A 1 96 ? -5.496 -0.775 10.418 1.00 98.81 96 VAL A O 1
ATOM 726 N N . LYS A 1 97 ? -7.457 -1.127 9.382 1.00 98.75 97 LYS A N 1
ATOM 727 C CA . LYS A 1 97 ? -8.114 -1.809 10.497 1.00 98.75 97 LYS A CA 1
ATOM 728 C C . LYS A 1 97 ? -8.855 -3.036 9.986 1.00 98.75 97 LYS A C 1
ATOM 730 O O . LYS A 1 97 ? -9.750 -2.912 9.156 1.00 98.75 97 LYS A O 1
ATOM 735 N N . CYS A 1 98 ? -8.508 -4.209 10.498 1.00 97.81 98 CYS A N 1
ATOM 736 C CA . CYS A 1 98 ? -9.131 -5.471 10.109 1.00 97.81 98 CYS A CA 1
ATOM 737 C C . CYS A 1 98 ? -9.987 -6.001 11.267 1.00 97.81 98 CYS A C 1
ATOM 739 O O . CYS A 1 98 ? -9.470 -6.256 12.355 1.00 97.81 98 CYS A O 1
ATOM 741 N N . GLY A 1 99 ? -11.297 -6.144 11.054 1.00 95.62 99 GLY A N 1
ATOM 742 C CA . GLY A 1 99 ? -12.230 -6.582 12.097 1.00 95.62 99 GLY A CA 1
ATOM 743 C C . GLY A 1 99 ? -12.188 -5.694 13.350 1.00 95.62 99 GLY A C 1
ATOM 744 O O . GLY A 1 99 ? -12.255 -4.465 13.268 1.00 95.62 99 GLY A O 1
ATOM 745 N N . THR A 1 100 ? -12.071 -6.321 14.522 1.00 95.44 100 THR A N 1
ATOM 746 C CA . THR A 1 100 ? -12.001 -5.643 15.829 1.00 95.44 100 THR A CA 1
ATOM 747 C C . THR A 1 100 ? -10.581 -5.271 16.254 1.00 95.44 100 THR A C 1
ATOM 749 O O . THR A 1 100 ? -10.414 -4.651 17.303 1.00 95.44 100 THR A O 1
ATOM 752 N N . ALA A 1 101 ? -9.562 -5.612 15.458 1.00 95.81 101 ALA A N 1
ATOM 753 C CA . ALA A 1 101 ? -8.174 -5.312 15.782 1.00 95.81 101 ALA A CA 1
ATOM 754 C C . ALA A 1 101 ? -7.916 -3.799 15.851 1.00 95.81 101 ALA A C 1
ATOM 756 O O . ALA A 1 101 ? -8.640 -2.986 15.265 1.00 95.81 101 ALA A O 1
ATOM 757 N N . GLN A 1 102 ? -6.850 -3.422 16.556 1.00 97.50 102 GLN A N 1
ATOM 758 C CA . GLN A 1 102 ? -6.395 -2.039 16.598 1.00 97.50 102 GLN A CA 1
ATOM 759 C C . GLN A 1 102 ? -5.973 -1.575 15.196 1.00 97.50 102 GLN A C 1
ATOM 761 O O . GLN A 1 102 ? -5.383 -2.331 14.425 1.00 97.50 102 GLN A O 1
ATOM 766 N N . ALA A 1 103 ? -6.276 -0.317 14.871 1.00 98.38 103 ALA A N 1
ATOM 767 C CA . ALA A 1 103 ? -5.814 0.288 13.631 1.00 98.38 103 ALA A CA 1
ATOM 768 C C . ALA A 1 103 ? -4.284 0.412 13.628 1.00 98.38 103 ALA A C 1
ATOM 770 O O . ALA A 1 103 ? -3.695 0.849 14.618 1.00 98.38 103 ALA A O 1
ATOM 771 N N . VAL A 1 104 ? -3.662 0.080 12.500 1.00 98.75 104 VAL A N 1
ATOM 772 C CA . VAL A 1 104 ? -2.212 0.173 12.287 1.00 98.75 104 VAL A CA 1
ATOM 773 C C . VAL A 1 104 ? -1.903 1.086 11.100 1.00 98.75 104 VAL A C 1
ATOM 775 O O . VAL A 1 104 ? -2.746 1.212 10.211 1.00 98.75 104 VAL A O 1
ATOM 778 N N . PRO A 1 105 ? -0.713 1.707 11.025 1.00 98.81 105 PRO A N 1
ATOM 779 C CA . PRO A 1 105 ? -0.300 2.433 9.829 1.00 98.81 105 PRO A CA 1
ATOM 780 C C . PRO A 1 105 ? -0.327 1.531 8.591 1.00 98.81 105 PRO A C 1
ATOM 782 O O . PRO A 1 105 ? 0.150 0.393 8.626 1.00 98.81 105 PRO A O 1
ATOM 785 N N . SER A 1 106 ? -0.846 2.042 7.475 1.00 98.81 106 SER A N 1
ATOM 786 C CA . SER A 1 106 ? -0.912 1.291 6.214 1.00 98.81 106 SER A CA 1
ATOM 787 C C . SER A 1 106 ? 0.470 0.861 5.727 1.00 98.81 106 SER A C 1
ATOM 789 O O . SER A 1 106 ? 0.616 -0.216 5.158 1.00 98.81 106 SER A O 1
ATOM 791 N N . SER A 1 107 ? 1.494 1.678 5.985 1.00 98.75 107 SER A N 1
ATOM 792 C CA . SER A 1 107 ? 2.884 1.403 5.632 1.00 98.75 107 SER A CA 1
ATOM 793 C C . SER A 1 107 ? 3.403 0.139 6.317 1.00 98.75 107 SER A C 1
ATOM 795 O O . SER A 1 107 ? 4.084 -0.666 5.685 1.00 98.75 107 SER A O 1
ATOM 797 N N . VAL A 1 108 ? 3.046 -0.063 7.588 1.00 98.69 108 VAL A N 1
ATOM 798 C CA . VAL A 1 108 ? 3.402 -1.252 8.373 1.00 98.69 108 VAL A CA 1
ATOM 799 C C . VAL A 1 108 ? 2.657 -2.466 7.834 1.00 98.69 108 VAL A C 1
ATOM 801 O O . VAL A 1 108 ? 3.281 -3.483 7.540 1.00 98.69 108 VAL A O 1
ATOM 804 N N . TRP A 1 109 ? 1.342 -2.337 7.639 1.00 98.81 109 TRP A N 1
ATOM 805 C CA . TRP A 1 109 ? 0.509 -3.421 7.122 1.00 98.81 109 TRP A CA 1
ATOM 806 C C . TRP A 1 109 ? 0.986 -3.905 5.741 1.00 98.81 109 TRP A C 1
ATOM 808 O O . TRP A 1 109 ? 1.246 -5.090 5.552 1.00 98.81 109 TRP A O 1
ATOM 818 N N . LEU A 1 110 ? 1.207 -2.983 4.795 1.00 98.81 110 LEU A N 1
ATOM 819 C CA . LEU A 1 110 ? 1.636 -3.307 3.429 1.00 98.81 110 LEU A CA 1
ATOM 820 C C . LEU A 1 110 ? 3.047 -3.898 3.365 1.00 98.81 110 LEU A C 1
ATOM 822 O O . LEU A 1 110 ? 3.297 -4.781 2.549 1.00 98.81 110 LEU A O 1
ATOM 826 N N . LYS A 1 111 ? 3.975 -3.443 4.216 1.00 98.88 111 LYS A N 1
ATOM 827 C CA . LYS A 1 111 ? 5.317 -4.044 4.300 1.00 98.88 111 LYS A CA 1
ATOM 828 C C . LYS A 1 111 ? 5.255 -5.484 4.811 1.00 98.88 111 LYS A C 1
ATOM 830 O O . LYS A 1 111 ? 5.974 -6.330 4.286 1.00 98.88 111 LYS A O 1
ATOM 835 N N . GLY A 1 112 ? 4.384 -5.764 5.782 1.00 98.69 112 GLY A N 1
ATOM 836 C CA . GLY A 1 112 ? 4.135 -7.126 6.257 1.00 98.69 112 GLY A CA 1
ATOM 837 C C . GLY A 1 112 ? 3.583 -8.030 5.151 1.00 98.69 112 GLY A C 1
ATOM 838 O O . GLY A 1 112 ? 4.125 -9.106 4.905 1.00 98.69 112 GLY A O 1
ATOM 839 N N . GLU A 1 113 ? 2.570 -7.565 4.413 1.00 98.69 113 GLU A N 1
ATOM 840 C CA . GLU A 1 113 ? 2.029 -8.316 3.270 1.00 98.69 113 GLU A CA 1
ATOM 841 C C . GLU A 1 113 ? 3.083 -8.540 2.173 1.00 98.69 113 GLU A C 1
ATOM 843 O O . GLU A 1 113 ? 3.161 -9.631 1.611 1.00 98.69 113 GLU A O 1
ATOM 848 N N . LEU A 1 114 ? 3.941 -7.552 1.894 1.00 98.81 114 LEU A N 1
ATOM 849 C CA . LEU A 1 114 ? 5.022 -7.693 0.914 1.00 98.81 114 LEU A CA 1
ATOM 850 C C . LEU A 1 114 ? 6.013 -8.790 1.318 1.00 98.81 114 LEU A C 1
ATOM 852 O O . LEU A 1 114 ? 6.396 -9.621 0.492 1.00 98.81 114 LEU A O 1
ATOM 856 N N . GLN A 1 115 ? 6.412 -8.820 2.590 1.00 98.69 115 GLN A N 1
ATOM 857 C CA . GLN A 1 115 ? 7.279 -9.874 3.114 1.00 98.69 115 GLN A CA 1
ATOM 858 C C . GLN A 1 115 ? 6.628 -11.254 2.965 1.00 98.69 115 GLN A C 1
ATOM 860 O O . GLN A 1 115 ? 7.285 -12.188 2.506 1.00 98.69 115 GLN A O 1
ATOM 865 N N . ALA A 1 116 ? 5.333 -11.376 3.269 1.00 98.38 116 ALA A N 1
ATOM 866 C CA . ALA A 1 116 ? 4.594 -12.626 3.099 1.00 98.38 116 ALA A CA 1
ATOM 867 C C . ALA A 1 116 ? 4.524 -13.073 1.624 1.00 98.38 116 ALA A C 1
ATOM 869 O O . ALA A 1 116 ? 4.715 -14.254 1.326 1.00 98.38 116 ALA A O 1
ATOM 870 N N . ILE A 1 117 ? 4.306 -12.137 0.692 1.00 97.56 117 ILE A N 1
ATOM 871 C CA . ILE A 1 117 ? 4.313 -12.401 -0.756 1.00 97.56 117 ILE A CA 1
ATOM 872 C C . ILE A 1 117 ? 5.673 -12.955 -1.195 1.00 97.56 117 ILE A C 1
ATOM 874 O O . ILE A 1 117 ? 5.730 -14.008 -1.833 1.00 97.56 117 ILE A O 1
ATOM 878 N N . ARG A 1 118 ? 6.769 -12.290 -0.813 1.00 98.06 118 ARG A N 1
ATOM 879 C CA . ARG A 1 118 ? 8.132 -12.705 -1.178 1.00 98.06 118 ARG A CA 1
ATOM 880 C C . ARG A 1 118 ? 8.517 -14.048 -0.564 1.00 98.06 118 ARG A C 1
ATOM 882 O O . ARG A 1 118 ? 9.096 -14.885 -1.251 1.00 98.06 118 ARG A O 1
ATOM 889 N N . ALA A 1 119 ? 8.147 -14.292 0.694 1.00 98.00 119 ALA A N 1
ATOM 890 C CA . ALA A 1 119 ? 8.374 -15.579 1.350 1.00 98.00 119 ALA A CA 1
ATOM 891 C C . ALA A 1 119 ? 7.655 -16.718 0.611 1.00 98.00 119 ALA A C 1
ATOM 893 O O . ALA A 1 119 ? 8.253 -17.754 0.330 1.00 98.00 119 ALA A O 1
ATOM 894 N N . LYS A 1 120 ? 6.394 -16.507 0.209 1.00 96.12 120 LYS A N 1
ATOM 895 C CA . LYS A 1 120 ? 5.640 -17.491 -0.577 1.00 96.12 120 LYS A CA 1
ATOM 896 C C . LYS A 1 120 ? 6.279 -17.758 -1.944 1.00 96.12 120 LYS A C 1
ATOM 898 O O . LYS A 1 120 ? 6.320 -18.904 -2.375 1.00 96.12 120 LYS A O 1
ATOM 903 N N . GLN A 1 121 ? 6.777 -16.723 -2.620 1.00 93.50 121 GLN A N 1
ATOM 904 C CA . GLN A 1 121 ? 7.485 -16.876 -3.895 1.00 93.50 121 GLN A CA 1
ATOM 905 C C . GLN A 1 121 ? 8.806 -17.638 -3.743 1.00 93.50 121 GLN A C 1
ATOM 907 O O . GLN A 1 121 ? 9.150 -18.414 -4.627 1.00 93.50 121 GLN A O 1
ATOM 912 N N . ALA A 1 122 ? 9.535 -17.436 -2.642 1.00 94.06 122 ALA A N 1
ATOM 913 C CA . ALA A 1 122 ? 10.775 -18.157 -2.361 1.00 94.06 122 ALA A CA 1
ATOM 914 C C . ALA A 1 122 ? 10.535 -19.654 -2.115 1.00 94.06 122 ALA A C 1
ATOM 916 O O . ALA A 1 122 ? 11.323 -20.466 -2.573 1.00 94.06 122 ALA A O 1
ATOM 917 N N . LEU A 1 123 ? 9.435 -20.013 -1.445 1.00 93.81 123 LEU A N 1
ATOM 918 C CA . LEU A 1 123 ? 9.045 -21.410 -1.205 1.00 93.81 123 LEU A CA 1
ATOM 919 C C . LEU A 1 123 ? 8.507 -22.128 -2.453 1.00 93.81 123 LEU A C 1
ATOM 921 O O . LEU A 1 123 ? 8.415 -23.350 -2.460 1.00 93.81 123 LEU A O 1
ATOM 925 N N . ALA A 1 124 ? 8.085 -21.378 -3.472 1.00 87.44 124 ALA A N 1
ATOM 926 C CA . ALA A 1 124 ? 7.554 -21.921 -4.722 1.00 87.44 124 ALA A CA 1
ATOM 927 C C . ALA A 1 124 ? 8.633 -22.142 -5.801 1.00 87.44 124 ALA A C 1
ATOM 929 O O . ALA A 1 124 ? 8.299 -22.576 -6.903 1.00 87.44 124 ALA A O 1
ATOM 930 N N . LYS A 1 125 ? 9.888 -21.791 -5.505 1.00 67.19 125 LYS A N 1
ATOM 931 C CA . LYS A 1 125 ? 11.065 -22.040 -6.342 1.00 67.19 125 LYS A CA 1
ATOM 932 C C . LYS A 1 125 ? 11.800 -23.271 -5.837 1.00 67.19 125 LYS A C 1
ATOM 934 O O . LYS A 1 125 ? 12.334 -23.992 -6.703 1.00 67.19 125 LYS A O 1
#

Secondary structure (DSSP, 8-state):
------------------PPPPPHHHHHHHHHHHHHHHTS--EEEETTEEE-HHHHHHHHHHHHHHHHHTT---SHHHHIIIIISB-TTT-PBPEEE-TTSPPEEHHHHHHHHHHHHHHHHHHT-

InterPro domains:
  IPR035242 Protein of unknown function DUF5329 [PF17263] (26-118)

Foldseek 3Di:
DDDDDDDPPPPPPPPPPPLQQADPVQVVLQVQLLVCQLPQQKWKDAPNDTDGSVVLSVQLVVQVVVCRVVSNDRGNLSSLVRRNAHDPVPRDGMWIGHDPDDIDTRSVVSVVVSVVVVVVVVVVD

Organism: NCBI:txid2849652

Mean predicted aligned error: 7.84 Å